Protein AF-A0A951WPS5-F1 (afdb_monomer)

Nearest PDB structures (foldseek):
  1s3j-assembly1_B  TM=7.014E-01  e=7.676E-07  Bacillus subtilis
  3voe-assembly1_B  TM=7.636E-01  e=2.747E-06  Escherichia coli K-12
  2a61-assembly2_C  TM=6.570E-01  e=1.690E-06  Thermotoga maritima
  6pcp-assembly2_C  TM=6.804E-01  e=5.693E-06  Bordetella pertussis
  5h3r-assembly1_B  TM=7.378E-01  e=2.037E-05  Escherichia coli K-12

Structure (mmCIF, N/CA/C/O backbone):
data_AF-A0A951WPS5-F1
#
_entry.id   AF-A0A951WPS5-F1
#
loop_
_atom_site.group_PDB
_atom_site.id
_atom_site.type_symbol
_atom_site.label_atom_id
_atom_site.label_alt_id
_atom_site.label_comp_id
_atom_site.label_asym_id
_atom_site.label_entity_id
_atom_site.label_seq_id
_atom_site.pdbx_PDB_ins_code
_atom_site.Cartn_x
_atom_site.Cartn_y
_atom_site.Cartn_z
_atom_site.occupancy
_atom_site.B_iso_or_equiv
_atom_site.auth_seq_id
_atom_site.auth_comp_id
_atom_site.auth_asym_id
_atom_site.auth_atom_id
_atom_site.pdbx_PDB_model_num
ATOM 1 N N . MET A 1 1 ? 11.673 -11.709 12.838 1.00 35.88 1 MET A N 1
ATOM 2 C CA . MET A 1 1 ? 11.431 -10.357 13.389 1.00 35.88 1 MET A CA 1
ATOM 3 C C . MET A 1 1 ? 9.983 -9.884 13.151 1.00 35.88 1 MET A C 1
ATOM 5 O O . MET A 1 1 ? 9.750 -8.781 12.685 1.00 35.88 1 MET A O 1
ATOM 9 N N . LYS A 1 2 ? 8.978 -10.730 13.450 1.00 36.75 2 LYS A N 1
ATOM 10 C CA . LYS A 1 2 ? 7.552 -10.347 13.422 1.00 36.75 2 LYS A CA 1
ATOM 11 C C . LYS A 1 2 ? 7.056 -9.892 14.792 1.00 36.75 2 LYS A C 1
ATOM 13 O O . LYS A 1 2 ? 5.950 -9.401 14.841 1.00 36.75 2 LYS A O 1
ATOM 18 N N . GLN A 1 3 ? 7.830 -10.081 15.864 1.00 37.00 3 GLN A N 1
ATOM 19 C CA . GLN A 1 3 ? 7.346 -10.182 17.245 1.00 37.00 3 GLN A CA 1
ATOM 20 C C . GLN A 1 3 ? 7.322 -8.841 18.004 1.00 37.00 3 GLN A C 1
ATOM 22 O O . GLN A 1 3 ? 6.469 -8.671 18.869 1.00 37.00 3 GLN A O 1
ATOM 27 N N . ASP A 1 4 ? 8.154 -7.866 17.628 1.00 47.78 4 ASP A N 1
ATOM 28 C CA . ASP A 1 4 ? 8.328 -6.626 18.409 1.00 47.78 4 ASP A CA 1
ATOM 29 C C . ASP A 1 4 ? 7.176 -5.624 18.239 1.00 47.78 4 ASP A C 1
ATOM 31 O O . ASP A 1 4 ? 6.723 -5.029 19.217 1.00 47.78 4 ASP A O 1
ATOM 35 N N . LYS A 1 5 ? 6.594 -5.526 17.032 1.00 51.44 5 LYS A N 1
ATOM 36 C CA . LYS A 1 5 ? 5.412 -4.676 16.768 1.00 51.44 5 LYS A CA 1
ATOM 37 C C . LYS A 1 5 ? 4.203 -5.058 17.631 1.00 51.44 5 LYS A C 1
ATOM 39 O O . LYS A 1 5 ? 3.441 -4.199 18.065 1.00 51.44 5 LYS A O 1
ATOM 44 N N . TRP A 1 6 ? 4.045 -6.351 17.922 1.00 50.28 6 TRP A N 1
ATOM 45 C CA . TRP A 1 6 ? 2.949 -6.859 18.751 1.00 50.28 6 TRP A CA 1
ATOM 46 C C . TRP A 1 6 ? 3.093 -6.460 20.210 1.00 50.28 6 TRP A C 1
ATOM 48 O O . TRP A 1 6 ? 2.086 -6.272 20.885 1.00 50.28 6 TRP A O 1
ATOM 58 N N . GLN A 1 7 ? 4.322 -6.327 20.710 1.00 47.50 7 GLN A N 1
ATOM 59 C CA . GLN A 1 7 ? 4.550 -6.077 22.129 1.00 47.50 7 GLN A CA 1
ATOM 60 C C . GLN A 1 7 ? 4.206 -4.637 22.530 1.00 47.50 7 GLN A C 1
ATOM 62 O O . GLN A 1 7 ? 3.663 -4.432 23.614 1.00 47.50 7 GLN A O 1
ATOM 67 N N . GLY A 1 8 ? 4.449 -3.645 21.664 1.00 51.78 8 GLY A N 1
ATOM 68 C CA . GLY A 1 8 ? 4.092 -2.243 21.930 1.00 51.78 8 GLY A CA 1
ATOM 69 C C . GLY A 1 8 ? 2.579 -2.007 21.980 1.00 51.78 8 GLY A C 1
ATOM 70 O O . GLY A 1 8 ? 2.067 -1.367 22.894 1.00 51.78 8 GLY A O 1
ATOM 71 N N . ALA A 1 9 ? 1.834 -2.602 21.051 1.00 51.66 9 ALA A N 1
ATOM 72 C CA . ALA A 1 9 ? 0.386 -2.436 20.978 1.00 51.66 9 ALA A CA 1
ATOM 73 C C . ALA A 1 9 ? -0.412 -3.389 21.886 1.00 51.66 9 ALA A C 1
ATOM 75 O O . ALA A 1 9 ? -1.507 -3.028 22.324 1.00 51.66 9 ALA A O 1
ATOM 76 N N . GLN A 1 10 ? 0.139 -4.556 22.254 1.00 54.25 10 GLN A N 1
ATOM 77 C CA . GLN A 1 10 ? -0.422 -5.368 23.343 1.00 54.25 10 GLN A CA 1
ATOM 78 C C . GLN A 1 10 ? -0.380 -4.620 24.679 1.00 54.25 10 GLN A C 1
ATOM 80 O O . GLN A 1 10 ? -1.337 -4.716 25.445 1.00 54.25 10 GLN A O 1
ATOM 85 N N . LYS A 1 11 ? 0.656 -3.805 24.934 1.00 58.03 11 LYS A N 1
ATOM 86 C CA . LYS A 1 11 ? 0.696 -2.909 26.106 1.00 58.03 11 LYS A CA 1
ATOM 87 C C . LYS A 1 11 ? -0.415 -1.848 26.084 1.00 58.03 11 LYS A C 1
ATOM 89 O O . LYS A 1 11 ? -0.845 -1.409 27.143 1.00 58.03 11 LYS A O 1
ATOM 94 N N . LEU A 1 12 ? -0.927 -1.494 24.901 1.00 67.81 12 LEU A N 1
ATOM 95 C CA . LEU A 1 12 ? -2.069 -0.586 24.693 1.00 67.81 12 LEU A CA 1
ATOM 96 C C . LEU A 1 12 ? -3.420 -1.331 24.567 1.00 67.81 12 LEU A C 1
ATOM 98 O O . LEU A 1 12 ? -4.455 -0.737 24.230 1.00 67.81 12 LEU A O 1
ATOM 102 N N . GLY A 1 13 ? -3.425 -2.649 24.806 1.00 78.38 13 GLY A N 1
ATOM 103 C CA . GLY A 1 13 ? -4.612 -3.502 24.749 1.00 78.38 13 GLY A CA 1
ATOM 104 C C . GLY A 1 13 ? -5.250 -3.605 23.360 1.00 78.38 13 GLY A C 1
ATOM 105 O O . GLY A 1 13 ? -6.457 -3.834 23.259 1.00 78.38 13 GLY A O 1
ATOM 106 N N . LEU A 1 14 ? -4.500 -3.365 22.280 1.00 84.06 14 LEU A N 1
ATOM 107 C CA . LEU A 1 14 ? -4.989 -3.524 20.908 1.00 84.06 14 LEU A CA 1
ATOM 108 C C . LEU A 1 1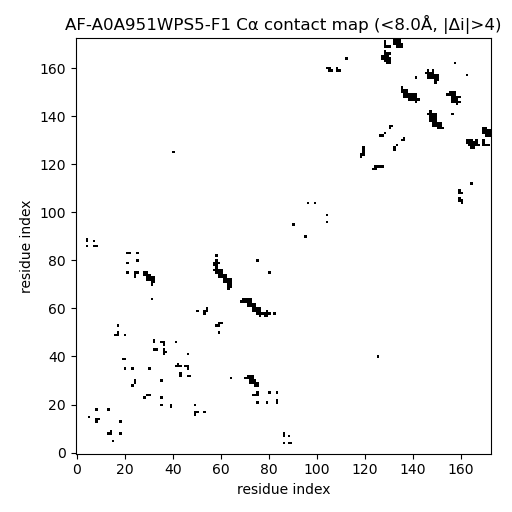4 ? -4.755 -4.949 20.403 1.00 84.06 14 LEU A C 1
ATOM 110 O O . LEU A 1 14 ? -3.699 -5.546 20.614 1.00 84.06 14 LEU A O 1
ATOM 114 N N . LYS A 1 15 ? -5.748 -5.483 19.686 1.00 86.12 15 LYS A N 1
ATOM 115 C CA . LYS A 1 15 ? -5.607 -6.748 18.955 1.00 86.12 15 LYS A CA 1
ATOM 116 C C . LYS A 1 15 ? -4.946 -6.540 17.578 1.00 86.12 15 LYS A C 1
ATOM 118 O O . LYS A 1 15 ? -5.104 -5.467 16.998 1.00 86.12 15 LYS A O 1
ATOM 123 N N . PRO A 1 16 ? -4.315 -7.586 17.007 1.00 82.19 16 PRO A N 1
ATOM 124 C CA . PRO A 1 16 ? -3.822 -7.649 15.622 1.00 82.19 16 PRO A CA 1
ATOM 125 C C . PRO A 1 16 ? -4.554 -6.812 14.570 1.00 82.19 16 PRO A C 1
ATOM 127 O O . PRO A 1 16 ? -4.004 -5.924 13.927 1.00 82.19 16 PRO A O 1
ATOM 130 N N . ASN A 1 17 ? -5.830 -7.129 14.408 1.00 85.12 17 ASN A N 1
ATOM 131 C CA . ASN A 1 17 ? -6.723 -6.608 13.392 1.00 85.12 17 ASN A CA 1
ATOM 132 C C . ASN A 1 17 ? -7.085 -5.147 13.656 1.00 85.12 17 ASN A C 1
ATOM 134 O O . ASN A 1 17 ? -7.281 -4.381 12.720 1.00 85.12 17 ASN A O 1
ATOM 138 N N . GLN A 1 18 ? -7.155 -4.758 14.930 1.00 90.44 18 GLN A N 1
ATOM 139 C CA . GLN A 1 18 ? -7.410 -3.381 15.333 1.00 90.44 18 GLN A CA 1
ATOM 140 C C . GLN A 1 18 ? -6.234 -2.487 14.950 1.00 90.44 18 GLN A C 1
ATOM 142 O O . GLN A 1 18 ? -6.454 -1.423 14.385 1.00 90.44 18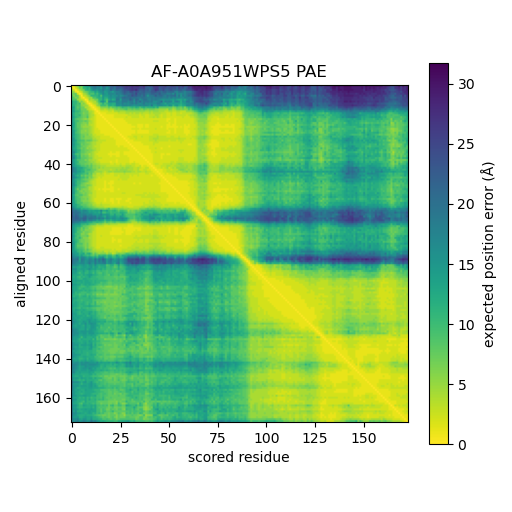 GLN A O 1
ATOM 147 N N . MET A 1 19 ? -5.003 -2.944 15.193 1.00 87.38 19 MET A N 1
ATOM 148 C CA . MET A 1 19 ? -3.803 -2.215 14.775 1.00 87.38 19 MET A CA 1
ATOM 149 C C . MET A 1 19 ? -3.739 -2.064 13.259 1.00 87.38 19 MET A C 1
ATOM 151 O O . MET A 1 19 ? -3.608 -0.949 12.773 1.00 87.38 19 MET A O 1
ATOM 155 N N . GLN A 1 20 ? -3.895 -3.166 12.519 1.00 87.19 20 GLN A N 1
ATOM 156 C CA . GLN A 1 20 ? -3.838 -3.145 11.054 1.00 87.19 20 GLN A CA 1
ATOM 157 C C . GLN A 1 20 ? -4.881 -2.204 10.447 1.00 87.19 20 GLN A C 1
ATOM 159 O O . GLN A 1 20 ? -4.589 -1.502 9.485 1.00 87.19 20 GLN A O 1
ATOM 164 N N . LEU A 1 21 ? -6.090 -2.159 11.015 1.00 93.00 21 LEU A N 1
ATOM 165 C CA . LEU A 1 21 ? -7.126 -1.235 10.563 1.00 93.00 21 LEU A CA 1
ATOM 166 C C . LEU A 1 21 ? -6.739 0.223 10.846 1.00 93.00 21 LEU A C 1
ATOM 168 O O . LEU A 1 21 ? -6.874 1.062 9.961 1.00 93.00 21 LEU A O 1
ATOM 172 N N . LEU A 1 22 ? -6.238 0.527 12.046 1.00 92.94 22 LEU A N 1
ATOM 173 C CA . LEU A 1 22 ? -5.794 1.878 12.397 1.00 92.94 22 LEU A CA 1
ATOM 174 C C . LEU A 1 22 ? -4.619 2.343 11.513 1.00 92.94 22 LEU A C 1
ATOM 176 O O . LEU A 1 22 ? -4.667 3.450 10.983 1.00 92.94 22 LEU A O 1
ATOM 180 N N . GLU A 1 23 ? -3.620 1.486 11.273 1.00 88.50 23 GLU A N 1
ATOM 181 C CA . GLU A 1 23 ? -2.490 1.762 10.366 1.00 88.50 23 GLU A CA 1
ATOM 182 C C . GLU A 1 23 ? -2.948 1.974 8.914 1.00 88.50 23 GLU A C 1
ATOM 184 O O . GLU A 1 23 ? -2.457 2.867 8.215 1.00 88.50 23 GLU A O 1
ATOM 189 N N . LEU A 1 24 ? -3.924 1.186 8.452 1.00 90.25 24 LEU A N 1
ATOM 190 C CA . LEU A 1 24 ? -4.511 1.359 7.126 1.00 90.25 24 LEU A CA 1
ATOM 191 C C . LEU A 1 24 ? -5.174 2.736 6.990 1.00 90.25 24 LEU A C 1
ATOM 193 O O . LEU A 1 24 ? -4.924 3.439 6.015 1.00 90.25 24 LEU A O 1
ATOM 197 N N . LEU A 1 25 ? -5.983 3.143 7.970 1.00 93.12 25 LEU A N 1
ATOM 198 C CA . LEU A 1 25 ? -6.636 4.455 7.947 1.00 93.12 25 LEU A CA 1
ATOM 199 C C . LEU A 1 25 ? -5.636 5.610 8.108 1.00 93.12 25 LEU A C 1
ATOM 201 O O . LEU A 1 25 ? -5.845 6.674 7.533 1.00 93.12 25 LEU A O 1
ATOM 205 N N . GLN A 1 26 ? -4.539 5.409 8.847 1.00 91.19 26 GLN A N 1
ATOM 206 C CA . GLN A 1 26 ? -3.466 6.401 8.979 1.00 91.19 26 GLN A CA 1
ATOM 207 C C . GLN A 1 26 ? -2.733 6.636 7.653 1.00 91.19 26 GLN A C 1
ATOM 209 O O . GLN A 1 26 ? -2.348 7.766 7.360 1.00 91.19 26 GLN A O 1
ATOM 214 N N . SER A 1 27 ? -2.527 5.576 6.868 1.00 85.56 27 SER A N 1
ATOM 215 C CA . SER A 1 27 ? -1.771 5.630 5.610 1.00 85.56 27 SER A CA 1
ATOM 216 C C . SER A 1 27 ? -2.611 6.034 4.398 1.00 85.56 27 SER A C 1
ATOM 218 O O . SER A 1 27 ? -2.103 6.714 3.511 1.00 85.56 27 SER A O 1
ATOM 220 N N . ARG A 1 28 ? -3.882 5.618 4.340 1.00 86.62 28 ARG A N 1
ATOM 221 C CA . ARG A 1 28 ? -4.770 5.828 3.180 1.00 86.62 28 ARG A CA 1
ATOM 222 C C . ARG A 1 28 ? -5.813 6.926 3.392 1.00 86.62 28 ARG A C 1
ATOM 224 O O . ARG A 1 28 ? -6.398 7.391 2.423 1.00 86.62 28 ARG A O 1
ATOM 231 N N . GLY A 1 29 ? -6.061 7.333 4.635 1.00 90.56 29 GLY A N 1
ATOM 232 C CA . GLY A 1 29 ? -7.178 8.212 4.970 1.00 90.56 29 GLY A CA 1
ATOM 233 C C . GLY A 1 29 ? -8.512 7.460 5.101 1.00 90.56 29 GLY A C 1
ATOM 234 O O . GLY A 1 29 ? -8.521 6.250 5.356 1.00 90.56 29 GLY A O 1
ATOM 235 N N . PRO A 1 30 ? -9.651 8.172 5.008 1.00 93.69 30 PRO A N 1
ATOM 236 C CA . PRO A 1 30 ? -10.971 7.581 5.194 1.00 93.69 30 PRO A CA 1
ATOM 237 C C . PRO A 1 30 ? -11.301 6.498 4.161 1.00 93.69 30 PRO A C 1
ATOM 239 O O . PRO A 1 30 ? -11.046 6.662 2.974 1.00 93.69 30 PRO A O 1
ATOM 242 N N . LEU A 1 31 ? -11.898 5.389 4.609 1.00 92.75 31 LEU A N 1
ATOM 243 C CA . LEU A 1 31 ? -12.276 4.271 3.738 1.00 92.75 31 LEU A CA 1
ATOM 244 C C . LEU A 1 31 ? -13.645 3.698 4.110 1.00 92.75 31 LEU A C 1
ATOM 246 O O . LEU A 1 31 ? -14.015 3.611 5.281 1.00 92.75 31 LEU A O 1
ATOM 250 N N . SER A 1 32 ? -14.389 3.214 3.114 1.00 91.94 32 SER A N 1
ATOM 251 C CA . SER A 1 32 ? -15.608 2.429 3.353 1.00 91.94 32 SER A CA 1
ATOM 252 C C . SER A 1 32 ? -15.295 1.060 3.978 1.00 91.94 32 SER A C 1
ATOM 254 O O . SER A 1 32 ? -14.198 0.526 3.813 1.00 91.94 32 SER A O 1
ATOM 256 N N . LEU A 1 33 ? -16.281 0.417 4.623 1.00 90.56 33 LEU A N 1
ATOM 257 C CA . LEU A 1 33 ? -16.128 -0.954 5.152 1.00 90.56 33 LEU A CA 1
ATOM 258 C C . LEU A 1 33 ? -15.680 -1.956 4.079 1.00 90.56 33 LEU A C 1
ATOM 260 O O . LEU A 1 33 ? -14.839 -2.815 4.340 1.00 90.56 33 LEU A O 1
ATOM 264 N N . LYS A 1 34 ? -16.229 -1.829 2.864 1.00 88.62 34 LYS A N 1
ATOM 265 C CA . LYS A 1 34 ? -15.848 -2.664 1.721 1.00 88.62 34 LYS A CA 1
ATOM 266 C C . LYS A 1 34 ? -14.402 -2.396 1.302 1.00 88.62 34 LYS A C 1
ATOM 268 O O . LYS A 1 34 ? -13.675 -3.347 1.032 1.00 88.62 34 LYS A O 1
ATOM 273 N N . GLY A 1 35 ? -13.991 -1.127 1.288 1.00 89.00 35 GLY A N 1
ATOM 274 C CA . GLY A 1 35 ? -12.608 -0.727 1.029 1.00 89.00 35 GLY A CA 1
ATOM 275 C C . GLY A 1 35 ? -11.650 -1.333 2.051 1.00 89.00 35 GLY A C 1
ATOM 276 O O . GLY A 1 35 ? -10.704 -2.012 1.672 1.00 89.00 35 GLY A O 1
ATOM 277 N N . ILE A 1 36 ? -11.948 -1.199 3.344 1.00 91.69 36 ILE A N 1
ATOM 278 C CA . ILE A 1 36 ? -11.127 -1.780 4.415 1.00 91.69 36 ILE A CA 1
ATOM 279 C C . ILE A 1 36 ? -11.020 -3.305 4.271 1.00 91.69 36 ILE A C 1
ATOM 281 O O . ILE A 1 36 ? -9.921 -3.847 4.348 1.00 91.69 36 ILE A O 1
ATOM 285 N N . ALA A 1 37 ? -12.135 -4.002 4.024 1.00 89.06 37 ALA A N 1
ATOM 286 C CA . ALA A 1 37 ? -12.142 -5.458 3.846 1.00 89.06 37 ALA A CA 1
ATOM 287 C C . ALA A 1 37 ? -11.257 -5.890 2.672 1.00 89.06 37 ALA A C 1
ATOM 289 O O . ALA A 1 37 ? -10.460 -6.819 2.797 1.00 89.06 37 ALA A O 1
ATOM 290 N N . HIS A 1 38 ? -11.359 -5.164 1.560 1.00 85.25 38 HIS A N 1
ATOM 291 C CA . HIS A 1 38 ? -10.550 -5.398 0.375 1.00 85.25 38 HIS A CA 1
ATOM 292 C C . HIS A 1 38 ? -9.054 -5.175 0.644 1.00 85.25 38 HIS A C 1
ATOM 294 O O . HIS A 1 38 ? -8.249 -6.047 0.332 1.00 85.25 38 HIS A O 1
ATOM 300 N N . HIS A 1 39 ? -8.688 -4.058 1.278 1.00 85.19 39 HIS A N 1
ATOM 301 C CA . HIS A 1 39 ? -7.294 -3.719 1.585 1.00 85.19 39 HIS A CA 1
ATOM 302 C C . HIS A 1 39 ? -6.644 -4.675 2.592 1.00 85.19 39 HIS A C 1
ATOM 304 O O . HIS A 1 39 ? -5.470 -5.005 2.455 1.00 85.19 39 HIS A O 1
ATOM 310 N N . LEU A 1 40 ? -7.390 -5.119 3.604 1.00 85.12 40 LEU A N 1
ATOM 311 C CA . LEU A 1 40 ? -6.870 -6.036 4.621 1.00 85.12 40 LEU A CA 1
ATOM 312 C C . LEU A 1 40 ? -6.935 -7.511 4.192 1.00 85.12 40 LEU A C 1
ATOM 314 O O . LEU A 1 40 ? -6.435 -8.369 4.915 1.00 85.12 40 LEU A O 1
ATOM 318 N N . GLY A 1 41 ? -7.559 -7.827 3.051 1.00 81.69 41 GLY A N 1
ATOM 319 C CA . GLY A 1 41 ? -7.736 -9.207 2.594 1.00 81.69 41 GLY A CA 1
ATOM 320 C C . GLY A 1 41 ? -8.601 -10.054 3.537 1.00 81.69 41 GLY A C 1
ATOM 321 O O . GLY A 1 41 ? -8.380 -11.258 3.660 1.00 81.69 41 GLY A O 1
ATOM 322 N N . VAL A 1 42 ? -9.566 -9.436 4.227 1.00 84.06 42 VAL A N 1
ATOM 323 C CA . VAL A 1 42 ? -10.466 -10.097 5.190 1.00 84.06 42 VAL A CA 1
ATOM 324 C C . VAL A 1 42 ? -11.930 -9.936 4.784 1.00 84.06 42 VAL A C 1
ATOM 326 O O . VAL A 1 42 ? -12.280 -9.149 3.907 1.00 84.06 42 VAL A O 1
ATOM 329 N N . THR A 1 43 ? -12.824 -10.680 5.437 1.00 81.75 43 THR A N 1
ATOM 330 C CA . THR A 1 43 ? -14.259 -10.604 5.135 1.00 81.75 43 THR A CA 1
ATOM 331 C C . THR A 1 43 ? -14.909 -9.336 5.718 1.00 81.75 43 THR A C 1
ATOM 333 O O . THR A 1 43 ? -14.478 -8.859 6.774 1.00 81.75 43 THR A O 1
ATOM 336 N N . PRO A 1 44 ? -15.983 -8.798 5.100 1.00 81.25 44 PRO A N 1
ATOM 337 C CA . PRO A 1 44 ? -16.705 -7.645 5.642 1.00 81.25 44 PRO A CA 1
ATOM 338 C C . PRO A 1 44 ? -17.196 -7.820 7.093 1.00 81.25 44 PRO A C 1
ATOM 340 O O . PRO A 1 44 ? -17.014 -6.878 7.863 1.00 81.25 44 PRO A O 1
ATOM 343 N N . PRO A 1 45 ? -17.721 -8.991 7.526 1.00 83.69 45 PRO A N 1
ATOM 344 C CA . PRO A 1 45 ? -18.066 -9.217 8.933 1.00 83.69 45 PRO A CA 1
ATOM 345 C C . PRO A 1 45 ? -16.887 -9.002 9.893 1.00 83.69 45 PRO A C 1
ATOM 347 O O . PRO A 1 45 ? -17.026 -8.310 10.899 1.00 83.69 45 PRO A O 1
ATOM 350 N N . THR A 1 46 ? -15.694 -9.501 9.544 1.00 82.62 46 THR A N 1
ATOM 351 C CA . THR A 1 46 ? -14.475 -9.311 10.350 1.00 82.62 46 THR A CA 1
ATOM 352 C C . THR A 1 46 ? -14.118 -7.831 10.509 1.00 82.62 46 THR A C 1
ATOM 354 O O . THR A 1 46 ? -13.707 -7.389 11.588 1.00 82.62 46 THR A O 1
ATOM 357 N N . VAL A 1 47 ? -14.290 -7.043 9.444 1.00 89.62 47 VAL A N 1
ATOM 358 C CA . VAL A 1 47 ? -14.078 -5.591 9.501 1.00 89.62 47 VAL A CA 1
ATOM 359 C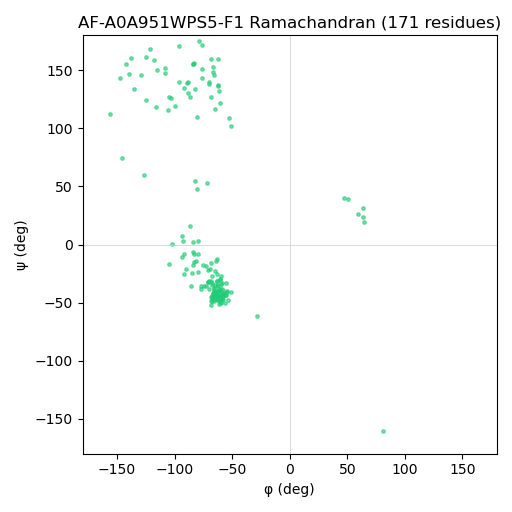 C . VAL A 1 47 ? -15.126 -4.926 10.378 1.00 89.62 47 VAL A C 1
ATOM 361 O O . VAL A 1 47 ? -14.763 -4.119 11.230 1.00 89.62 47 VAL A O 1
ATOM 364 N N . SER A 1 48 ? -16.404 -5.269 10.211 1.00 89.50 48 SER A N 1
ATOM 365 C CA . SER A 1 48 ? -17.503 -4.692 10.990 1.00 89.50 48 SER A CA 1
ATOM 366 C C . SER A 1 48 ? -17.301 -4.864 12.496 1.00 89.50 48 SER A C 1
ATOM 368 O O . SER A 1 48 ? -17.449 -3.888 13.232 1.00 89.50 48 SER A O 1
ATOM 370 N N . ASP A 1 49 ? -16.878 -6.044 12.951 1.00 89.56 49 ASP A N 1
ATOM 371 C CA . ASP A 1 49 ? -16.593 -6.301 14.370 1.00 89.56 49 ASP A CA 1
ATOM 372 C C . ASP A 1 49 ? -15.413 -5.465 14.889 1.00 89.56 49 ASP A C 1
ATOM 374 O O . ASP A 1 49 ? -15.440 -4.904 15.995 1.00 89.56 49 ASP A O 1
ATOM 378 N N . THR A 1 50 ? -14.370 -5.337 14.066 1.00 92.88 50 THR A N 1
ATOM 379 C CA . THR A 1 50 ? -13.179 -4.539 14.385 1.00 92.88 50 THR A CA 1
ATOM 380 C C . THR A 1 50 ? -13.535 -3.053 14.483 1.00 92.88 50 THR A C 1
ATOM 382 O O . THR A 1 50 ? -13.178 -2.396 15.463 1.00 92.88 50 THR A O 1
ATOM 385 N N . VAL A 1 51 ? -14.314 -2.541 13.527 1.00 94.44 51 VAL A N 1
ATOM 386 C CA . VAL A 1 51 ? -14.833 -1.166 13.506 1.00 94.44 51 VAL A CA 1
ATOM 387 C C . VAL A 1 51 ? -15.744 -0.906 14.702 1.00 94.44 51 VAL A C 1
ATOM 389 O O . VAL A 1 51 ? -15.587 0.108 15.376 1.00 94.44 51 VAL A O 1
ATOM 392 N N . ALA A 1 52 ? -16.658 -1.817 15.036 1.00 93.31 52 ALA A N 1
ATOM 393 C CA . ALA A 1 52 ? -17.514 -1.659 16.209 1.00 93.31 52 ALA A CA 1
ATOM 394 C C . ALA A 1 52 ? -16.686 -1.528 17.498 1.00 93.31 52 ALA A C 1
ATOM 396 O O . ALA A 1 52 ? -16.973 -0.680 18.344 1.00 93.31 52 ALA A O 1
ATOM 397 N N . THR A 1 53 ? -15.625 -2.324 17.628 1.00 93.50 53 THR A N 1
ATOM 398 C CA . THR A 1 53 ? -14.741 -2.280 18.799 1.00 93.50 53 THR A CA 1
ATOM 399 C C . THR A 1 53 ? -13.927 -0.987 18.862 1.00 93.50 53 THR A C 1
ATOM 401 O O . THR A 1 53 ? -13.849 -0.362 19.918 1.00 93.50 53 THR A O 1
ATOM 404 N N . LEU A 1 54 ? -13.344 -0.555 17.743 1.00 94.81 54 LEU A N 1
ATOM 405 C CA . LEU A 1 54 ? -12.559 0.682 17.675 1.00 94.81 54 LEU A CA 1
ATOM 406 C C . LEU A 1 54 ? -13.422 1.935 17.868 1.00 94.81 54 LEU A C 1
ATOM 408 O O . LEU A 1 54 ? -12.985 2.884 18.514 1.00 94.81 54 LEU A O 1
ATOM 412 N N . SER A 1 55 ? -14.663 1.914 17.377 1.00 95.38 55 SER A N 1
ATOM 413 C CA . SER A 1 55 ? -15.630 2.997 17.573 1.00 95.38 55 SER A CA 1
ATOM 414 C C . SER A 1 55 ? -16.047 3.116 19.040 1.00 95.38 55 SER A C 1
ATOM 416 O O . SER A 1 55 ? -16.060 4.221 19.572 1.00 95.38 55 SER A O 1
ATOM 418 N N . LYS A 1 56 ? -16.275 1.994 19.742 1.00 94.44 56 LYS A N 1
ATOM 419 C CA . LYS A 1 56 ? -16.510 1.992 21.202 1.00 94.44 56 LYS A CA 1
ATOM 420 C C . LYS A 1 56 ? -15.329 2.555 21.996 1.00 94.44 56 LYS A C 1
ATOM 422 O O . LYS A 1 56 ? -15.529 3.125 23.060 1.00 94.44 56 LYS A O 1
ATOM 427 N N . ARG A 1 57 ? -14.107 2.394 21.480 1.00 93.75 57 ARG A N 1
ATOM 428 C CA . ARG A 1 57 ? -12.882 2.970 22.055 1.00 93.75 57 ARG A CA 1
ATOM 429 C C . ARG A 1 57 ? -12.622 4.417 21.620 1.00 93.75 57 ARG A C 1
ATOM 431 O O . ARG A 1 57 ? -11.603 4.966 22.016 1.00 93.75 57 ARG A O 1
ATOM 438 N N . LEU A 1 58 ? -13.509 5.018 20.821 1.00 94.75 58 LEU A N 1
ATOM 439 C CA . LEU A 1 58 ? -13.387 6.381 20.292 1.00 94.75 58 LEU A CA 1
ATOM 440 C C . LEU A 1 58 ? -12.125 6.617 19.444 1.00 94.75 58 LEU A C 1
ATOM 442 O O . LEU A 1 58 ? -11.659 7.745 19.347 1.00 94.75 58 LEU A O 1
ATOM 446 N N . LEU A 1 59 ? -11.576 5.569 18.819 1.00 95.31 59 LEU A N 1
ATOM 447 C CA . LEU A 1 59 ? -10.355 5.649 17.998 1.00 95.31 59 LEU A CA 1
ATOM 448 C C . LEU A 1 59 ? -10.640 5.912 16.510 1.00 95.31 59 LEU A C 1
ATOM 450 O O . LEU A 1 59 ? -9.724 6.125 15.720 1.00 95.31 59 LEU A O 1
ATOM 454 N N . ILE A 1 60 ? -11.911 5.868 16.115 1.00 97.25 60 ILE A N 1
ATOM 455 C CA . ILE A 1 60 ? -12.364 6.096 14.743 1.00 97.25 60 ILE A CA 1
ATOM 456 C C . ILE A 1 60 ? -13.681 6.869 14.736 1.00 97.25 60 ILE A C 1
ATOM 458 O O . ILE A 1 60 ? -14.482 6.758 15.667 1.00 97.25 60 ILE A O 1
ATOM 462 N N . ASN A 1 61 ? -13.930 7.570 13.638 1.00 95.81 61 ASN A N 1
ATOM 463 C CA . ASN A 1 61 ? -15.165 8.278 13.342 1.00 95.81 61 ASN A CA 1
ATOM 464 C C . ASN A 1 61 ? -15.862 7.651 12.131 1.00 95.81 61 ASN A C 1
ATOM 466 O O . ASN A 1 61 ? -15.213 7.118 11.230 1.00 95.81 61 ASN A O 1
ATOM 470 N N . LYS A 1 62 ? -17.195 7.736 12.106 1.00 93.38 62 LYS A N 1
ATOM 471 C CA . LYS A 1 62 ? -18.003 7.460 10.914 1.00 93.38 62 LYS A CA 1
ATOM 472 C C . LYS A 1 62 ? -18.364 8.792 10.275 1.00 93.38 62 LYS A C 1
ATOM 474 O O . LYS A 1 62 ? -19.019 9.606 10.921 1.00 93.38 62 LYS A O 1
ATOM 479 N N . ILE A 1 63 ? -17.941 9.000 9.039 1.00 90.12 63 ILE A N 1
ATOM 480 C CA . ILE A 1 63 ? -18.202 10.221 8.276 1.00 90.12 63 ILE A CA 1
ATOM 481 C C . ILE A 1 63 ? -19.019 9.888 7.025 1.00 90.12 63 ILE A C 1
ATOM 483 O O . ILE A 1 63 ? -19.053 8.736 6.588 1.00 90.12 63 ILE A O 1
ATOM 487 N N . GLN A 1 64 ? -19.706 10.884 6.467 1.00 86.00 64 GLN A N 1
ATOM 488 C CA . GLN A 1 64 ? -20.307 10.746 5.140 1.00 86.00 64 GLN A CA 1
ATOM 489 C C . GLN A 1 64 ? -19.194 10.722 4.088 1.00 86.00 64 GLN A C 1
ATOM 491 O O . GLN A 1 64 ? -18.226 11.474 4.205 1.00 86.00 64 GLN A O 1
ATOM 496 N N . GLY A 1 65 ? -19.324 9.838 3.101 1.00 75.81 65 GLY A N 1
ATOM 497 C CA . GLY A 1 65 ? -18.349 9.687 2.028 1.00 75.81 65 GLY A CA 1
ATOM 498 C C . GLY A 1 65 ? -18.293 10.924 1.139 1.00 75.81 65 GLY A C 1
ATOM 499 O O . GLY A 1 65 ? -19.314 11.577 0.911 1.00 75.81 65 GLY A O 1
ATOM 500 N N . GLN A 1 66 ? -17.100 11.235 0.632 1.00 67.31 66 GLN A N 1
ATOM 501 C CA . GLN A 1 66 ? -16.877 12.443 -0.171 1.00 67.31 66 GLN A CA 1
ATOM 502 C C . GLN A 1 66 ? -17.589 12.397 -1.533 1.00 67.31 66 GLN A C 1
ATOM 504 O O . GLN A 1 66 ? -18.083 13.423 -1.992 1.00 67.31 66 GLN A O 1
ATOM 509 N N . ASP A 1 67 ? -17.711 11.210 -2.134 1.00 67.19 67 ASP A N 1
ATOM 510 C CA . ASP A 1 67 ? -18.313 11.037 -3.466 1.00 67.19 67 ASP A CA 1
ATOM 511 C C . ASP A 1 67 ? -19.831 10.794 -3.436 1.00 67.19 67 ASP A C 1
ATOM 513 O O . ASP A 1 67 ? -20.524 10.961 -4.439 1.00 67.19 67 ASP A O 1
ATOM 517 N N . ASP A 1 68 ? -20.361 10.344 -2.296 1.00 71.44 68 ASP A N 1
ATOM 518 C CA . ASP A 1 68 ? -21.771 9.996 -2.123 1.00 71.44 68 ASP A CA 1
ATOM 519 C C . ASP A 1 68 ? -22.133 10.091 -0.639 1.00 71.44 68 ASP A C 1
ATOM 521 O O . ASP A 1 68 ? -21.704 9.269 0.175 1.00 71.44 68 ASP A O 1
ATOM 525 N N . SER A 1 69 ? -22.976 11.065 -0.289 1.00 65.44 69 SER A N 1
ATOM 526 C CA . SER A 1 69 ? -23.418 11.316 1.089 1.00 65.44 69 SER A CA 1
ATOM 527 C C . SER A 1 69 ? -24.212 10.158 1.703 1.00 65.44 69 SER A C 1
ATOM 529 O O . SER A 1 69 ? -24.423 10.125 2.918 1.00 65.44 69 SER A O 1
ATOM 531 N N . ARG A 1 70 ? -24.635 9.179 0.890 1.00 70.00 70 ARG A N 1
ATOM 532 C CA . ARG A 1 70 ? -25.272 7.936 1.352 1.00 70.00 70 ARG A CA 1
ATOM 533 C C . ARG A 1 70 ? -24.260 6.877 1.782 1.00 70.00 70 ARG A C 1
ATOM 535 O O . ARG A 1 70 ? -24.644 5.901 2.429 1.00 70.00 70 ARG A O 1
ATOM 542 N N . ARG A 1 71 ? -22.982 7.030 1.428 1.00 79.12 71 ARG A N 1
ATOM 543 C CA . ARG A 1 71 ? -21.911 6.113 1.827 1.00 79.12 71 ARG A CA 1
ATOM 544 C C . ARG A 1 71 ? -21.327 6.552 3.160 1.00 79.12 71 ARG A C 1
ATOM 546 O O . ARG A 1 71 ? -21.142 7.734 3.417 1.00 79.12 71 ARG A O 1
ATOM 553 N N . VAL A 1 72 ? -21.031 5.573 4.008 1.00 88.00 72 VAL A N 1
ATOM 554 C CA . VAL A 1 72 ? -20.345 5.795 5.281 1.00 88.00 72 VAL A CA 1
ATOM 555 C C . VAL A 1 72 ? -18.892 5.376 5.128 1.00 88.00 72 VAL A C 1
ATOM 557 O O . VAL A 1 72 ? -18.603 4.232 4.759 1.00 88.00 72 VAL A O 1
ATOM 560 N N . GLU A 1 73 ? -17.995 6.292 5.457 1.00 93.38 73 GLU A N 1
ATOM 561 C CA . GLU A 1 73 ? -16.560 6.053 5.540 1.00 93.38 73 GLU A CA 1
ATOM 562 C C . GLU A 1 73 ? -16.104 6.063 6.992 1.00 93.38 73 GLU A C 1
ATOM 564 O O . GLU A 1 73 ? -16.709 6.683 7.870 1.00 93.38 73 GLU A O 1
ATOM 569 N N . ILE A 1 74 ? -15.036 5.324 7.247 1.00 95.56 74 ILE A N 1
ATOM 570 C CA . ILE A 1 74 ? -14.386 5.239 8.542 1.00 95.56 74 ILE A CA 1
ATOM 571 C C . ILE A 1 74 ? -13.108 6.059 8.463 1.00 95.56 74 ILE A C 1
ATOM 573 O O . ILE A 1 74 ? -12.293 5.824 7.576 1.00 95.56 74 ILE A O 1
ATOM 577 N N . SER A 1 75 ? -12.919 6.987 9.392 1.00 96.06 75 SER A N 1
ATOM 578 C CA . SER A 1 75 ? -11.702 7.791 9.520 1.00 96.06 75 SER A CA 1
ATOM 579 C C . SER A 1 75 ? -11.120 7.669 10.925 1.00 96.06 75 SER A C 1
ATOM 581 O O . SER A 1 75 ? -11.811 7.254 11.855 1.00 96.06 75 SER A O 1
ATOM 583 N N . LEU A 1 76 ? -9.845 8.018 11.106 1.00 96.56 76 LEU A N 1
ATOM 584 C CA . LEU A 1 76 ? -9.269 8.124 12.447 1.00 96.56 76 LEU A CA 1
ATOM 585 C C . LEU A 1 76 ? -9.856 9.330 13.189 1.00 96.56 76 LEU A C 1
ATOM 587 O O . LEU A 1 76 ? -10.012 10.415 12.617 1.00 96.56 76 LEU A O 1
ATOM 591 N N . SER A 1 77 ? -10.131 9.148 14.479 1.00 96.44 77 SER A N 1
ATOM 592 C CA . SER A 1 77 ? -10.281 10.271 15.407 1.00 96.44 77 SER A CA 1
ATOM 593 C C . SER A 1 77 ? -8.909 10.853 15.768 1.00 96.44 77 SER A C 1
ATOM 595 O O . SER A 1 77 ? -7.876 10.270 15.435 1.00 96.44 77 SER A O 1
ATOM 597 N N . ASP A 1 78 ? -8.889 11.990 16.466 1.00 94.81 78 ASP A N 1
ATOM 598 C CA . ASP A 1 78 ? -7.646 12.563 17.000 1.00 94.81 78 ASP A CA 1
ATOM 599 C C . ASP A 1 78 ? -6.940 11.581 17.944 1.00 94.81 78 ASP A C 1
ATOM 601 O O . ASP A 1 78 ? -5.779 11.251 17.730 1.00 94.81 78 ASP A O 1
ATOM 605 N N . SER A 1 79 ? -7.673 10.982 18.887 1.00 93.19 79 SER A N 1
ATO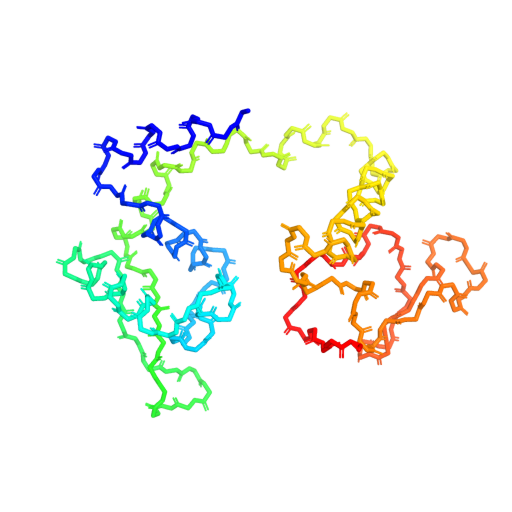M 606 C CA . SER A 1 79 ? -7.124 9.948 19.776 1.00 93.19 79 SER A CA 1
ATOM 607 C C . SER A 1 79 ? -6.664 8.695 19.023 1.00 93.19 79 SER A C 1
ATOM 609 O O . SER A 1 79 ? -5.705 8.045 19.433 1.00 93.19 79 SER A O 1
ATOM 611 N N . GLY A 1 80 ? -7.317 8.351 17.909 1.00 92.44 80 GLY A N 1
ATOM 612 C CA . GLY A 1 80 ? -6.876 7.296 17.000 1.00 92.44 80 GLY A CA 1
ATOM 613 C C . GLY A 1 80 ? -5.525 7.600 16.357 1.00 92.44 80 GLY A C 1
ATOM 614 O O . GLY A 1 80 ? -4.665 6.719 16.320 1.00 92.44 80 GLY A O 1
ATOM 615 N N . ARG A 1 81 ? -5.324 8.839 15.890 1.00 91.81 81 ARG A N 1
ATOM 616 C CA . ARG A 1 81 ? -4.047 9.313 15.329 1.00 91.81 81 ARG A CA 1
ATOM 617 C C . ARG A 1 81 ? -2.944 9.333 16.383 1.00 91.81 81 ARG A C 1
ATOM 619 O O . ARG A 1 81 ? -1.869 8.790 16.138 1.00 91.81 81 ARG A O 1
ATOM 626 N N . ASP A 1 82 ? -3.232 9.871 17.565 1.00 89.06 82 ASP A N 1
ATOM 627 C CA . ASP A 1 82 ? -2.281 9.911 18.681 1.00 89.06 82 ASP A CA 1
ATOM 628 C C . ASP A 1 82 ? -1.855 8.502 19.097 1.00 89.06 82 ASP A C 1
ATOM 630 O O . ASP A 1 82 ? -0.674 8.236 19.323 1.00 89.06 82 ASP A O 1
ATOM 634 N N . LEU A 1 83 ? -2.809 7.568 19.158 1.00 88.06 83 LEU A N 1
ATOM 635 C CA . LEU A 1 83 ? -2.514 6.176 19.469 1.00 88.06 83 LEU A CA 1
ATOM 636 C C . LEU A 1 83 ? -1.644 5.543 18.380 1.00 88.06 83 LEU A C 1
ATOM 638 O O . LEU A 1 83 ? -0.668 4.878 18.720 1.00 88.06 83 LEU A O 1
ATOM 642 N N . CYS A 1 84 ? -1.957 5.776 17.097 1.00 86.81 84 CYS A N 1
ATOM 643 C CA . CYS A 1 84 ? -1.115 5.322 15.988 1.00 86.81 84 CYS A CA 1
ATOM 644 C C . CYS A 1 84 ? 0.320 5.802 16.163 1.00 86.81 84 CYS A C 1
ATOM 646 O O . CYS A 1 84 ? 1.223 4.977 16.104 1.00 86.81 84 CYS A O 1
ATOM 648 N N . ALA A 1 85 ? 0.531 7.082 16.472 1.00 82.19 85 ALA A N 1
ATOM 649 C CA . ALA A 1 85 ? 1.864 7.639 16.694 1.00 82.19 85 ALA A CA 1
ATOM 650 C C . ALA A 1 85 ? 2.634 6.942 17.836 1.00 82.19 85 ALA A C 1
ATOM 652 O O . ALA A 1 85 ? 3.848 6.783 17.747 1.00 82.19 85 ALA A O 1
ATOM 653 N N . GLN A 1 86 ? 1.947 6.465 18.881 1.00 77.06 86 GLN A N 1
ATOM 654 C CA . GLN A 1 86 ? 2.581 5.788 20.024 1.00 77.06 86 GLN A CA 1
ATOM 655 C C . GLN A 1 86 ? 3.084 4.374 19.706 1.00 77.06 86 GLN A C 1
ATOM 657 O O . GLN A 1 86 ? 4.105 3.950 20.249 1.00 77.06 86 GLN A O 1
ATOM 662 N N . PHE A 1 87 ? 2.376 3.622 18.857 1.00 71.06 87 PHE A N 1
ATOM 663 C CA . PHE A 1 87 ? 2.798 2.274 18.448 1.00 71.06 87 PHE A CA 1
ATOM 664 C C . PHE A 1 87 ? 3.418 2.228 17.051 1.00 71.06 87 PHE A C 1
ATOM 666 O O . PHE A 1 87 ? 3.879 1.164 16.630 1.00 71.06 87 PHE A O 1
ATOM 673 N N . HIS A 1 88 ? 3.529 3.369 16.369 1.00 63.97 88 HIS A N 1
ATOM 674 C CA . HIS A 1 88 ? 4.411 3.543 15.221 1.00 63.97 88 HIS A CA 1
ATOM 675 C C . HIS A 1 88 ? 5.881 3.578 15.671 1.00 63.97 88 HIS A C 1
ATOM 677 O O . HIS A 1 88 ? 6.656 4.456 15.326 1.00 63.97 88 HIS A O 1
ATOM 683 N N . THR A 1 89 ? 6.301 2.566 16.428 1.00 51.56 89 THR A N 1
ATOM 684 C CA . THR A 1 89 ? 7.704 2.170 16.566 1.00 51.56 89 THR A CA 1
ATOM 685 C C . THR A 1 89 ? 8.060 1.296 15.366 1.00 51.56 89 THR A C 1
ATOM 687 O O . THR A 1 89 ? 8.496 0.151 15.473 1.00 51.56 89 THR A O 1
ATOM 690 N N . VAL A 1 90 ? 7.819 1.825 14.169 1.00 50.50 90 VAL A N 1
ATOM 691 C CA . VAL A 1 90 ? 8.607 1.409 13.023 1.00 50.50 90 VAL A CA 1
ATOM 692 C C . VAL A 1 90 ? 9.863 2.236 13.194 1.00 50.50 90 VAL A C 1
ATOM 694 O O . VAL A 1 90 ? 9.817 3.454 13.096 1.00 50.50 90 VAL A O 1
ATOM 697 N N . THR A 1 91 ? 10.978 1.601 13.535 1.00 51.88 91 THR A N 1
ATOM 698 C CA . THR A 1 91 ? 12.257 2.142 13.090 1.00 51.88 91 THR A CA 1
ATOM 699 C C . THR A 1 91 ? 12.074 2.342 11.598 1.00 51.88 91 THR A C 1
ATOM 701 O O . THR A 1 91 ? 11.935 1.331 10.908 1.00 51.88 91 THR A O 1
ATOM 704 N N . ASP A 1 92 ? 11.838 3.587 11.177 1.00 60.88 92 ASP A N 1
ATOM 705 C CA . ASP A 1 92 ? 11.182 3.886 9.913 1.00 60.88 92 ASP A CA 1
ATOM 706 C C . ASP A 1 92 ? 11.942 3.124 8.833 1.00 60.88 92 ASP A C 1
ATOM 708 O O . ASP A 1 92 ? 13.125 3.360 8.600 1.00 60.88 92 ASP A O 1
ATOM 712 N N . ILE A 1 93 ? 11.321 2.080 8.276 1.00 69.31 93 ILE A N 1
ATOM 713 C CA . ILE A 1 93 ? 12.002 1.247 7.282 1.00 69.31 93 ILE A CA 1
ATOM 714 C C . ILE A 1 93 ? 12.383 2.152 6.109 1.00 69.31 93 ILE A C 1
ATOM 716 O O . ILE A 1 93 ? 13.397 1.915 5.464 1.00 69.31 93 ILE A O 1
ATOM 720 N N . THR A 1 94 ? 11.623 3.230 5.902 1.00 69.25 94 THR A N 1
ATOM 721 C CA . THR A 1 94 ? 11.953 4.314 4.987 1.00 69.25 94 THR A CA 1
ATOM 722 C C . THR A 1 94 ? 13.312 4.928 5.315 1.00 69.25 94 THR A C 1
ATOM 724 O O . THR A 1 94 ? 14.147 4.992 4.416 1.00 69.25 94 THR A O 1
ATOM 727 N N . ASP A 1 95 ? 13.573 5.292 6.577 1.00 72.88 95 ASP A N 1
ATOM 728 C CA . ASP A 1 95 ? 14.867 5.822 7.038 1.00 72.88 95 ASP A CA 1
ATOM 729 C C . ASP A 1 95 ? 15.987 4.786 6.916 1.00 72.88 95 ASP A C 1
ATOM 731 O O . ASP A 1 95 ? 17.090 5.107 6.477 1.00 72.88 95 ASP A O 1
ATOM 735 N N . MET A 1 96 ? 15.715 3.521 7.247 1.00 79.44 96 MET A N 1
ATOM 736 C CA . MET A 1 96 ? 16.705 2.452 7.080 1.00 79.44 96 MET A CA 1
ATOM 737 C C . MET A 1 96 ? 17.098 2.263 5.619 1.00 79.44 96 MET A C 1
ATOM 739 O O . MET A 1 96 ? 18.265 2.040 5.314 1.00 79.44 96 MET A O 1
ATOM 743 N N . VAL A 1 97 ? 16.135 2.347 4.707 1.00 85.75 97 VAL A N 1
ATOM 744 C CA . VAL A 1 97 ? 16.372 2.185 3.272 1.00 85.75 97 VAL A CA 1
ATOM 745 C C . VAL A 1 97 ? 17.109 3.398 2.687 1.00 85.75 97 VAL A C 1
ATOM 747 O O . VAL A 1 97 ? 17.775 3.240 1.667 1.00 85.75 97 VAL A O 1
ATOM 750 N N . GLN A 1 98 ? 17.125 4.561 3.359 1.00 86.50 98 GLN A N 1
ATOM 751 C CA . GLN A 1 98 ? 17.940 5.715 2.934 1.00 86.50 98 GLN A CA 1
ATOM 752 C C . GLN A 1 98 ? 19.455 5.460 2.982 1.00 86.50 98 GLN A C 1
ATOM 754 O O . GLN A 1 98 ? 20.211 6.223 2.387 1.00 86.50 98 GLN A O 1
ATOM 759 N N . CYS A 1 99 ? 19.927 4.398 3.649 1.00 89.56 99 CYS A N 1
ATOM 760 C CA . CYS A 1 99 ? 21.338 4.004 3.550 1.00 89.56 99 CYS A CA 1
ATOM 761 C C . CYS A 1 99 ? 21.723 3.466 2.158 1.00 89.56 99 CYS A C 1
ATOM 763 O O . CYS A 1 99 ? 22.909 3.381 1.851 1.00 89.56 99 CYS A O 1
ATOM 765 N N . LEU A 1 100 ? 20.733 3.114 1.330 1.00 93.69 100 LEU A N 1
ATOM 766 C CA . LEU A 1 100 ? 20.899 2.630 -0.034 1.00 93.69 100 LEU A CA 1
ATOM 767 C C . LEU A 1 100 ? 20.737 3.783 -1.028 1.00 93.69 100 LEU A C 1
ATOM 769 O O . LEU A 1 100 ? 19.825 4.606 -0.904 1.00 93.69 100 LEU A O 1
ATOM 773 N N . SER A 1 101 ? 21.566 3.802 -2.067 1.00 94.00 101 SER A N 1
ATOM 774 C CA . SER A 1 101 ? 21.394 4.687 -3.220 1.00 94.00 101 SER A CA 1
ATOM 775 C C . SER A 1 101 ? 20.085 4.396 -3.966 1.00 94.00 101 SER A C 1
ATOM 777 O O . SER A 1 101 ? 19.537 3.298 -3.893 1.00 94.00 101 SER A O 1
ATOM 779 N N . ALA A 1 102 ? 19.591 5.356 -4.756 1.00 89.31 102 ALA A N 1
ATOM 780 C CA . ALA A 1 102 ? 18.363 5.17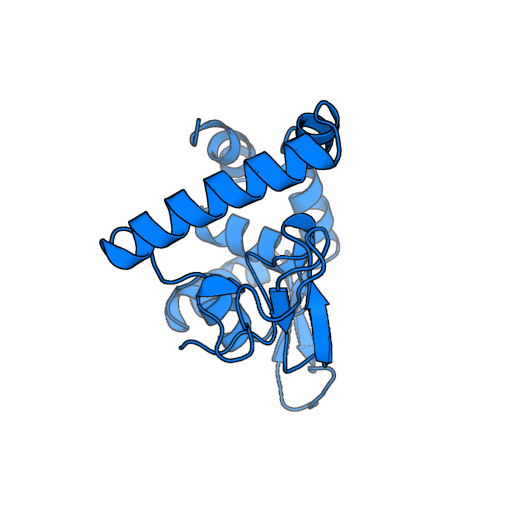4 -5.542 1.00 89.31 102 ALA A CA 1
ATOM 781 C C . ALA A 1 102 ? 18.418 3.945 -6.474 1.00 89.31 102 ALA A C 1
ATOM 783 O O . ALA A 1 102 ? 17.405 3.277 -6.687 1.00 89.31 102 ALA A O 1
ATOM 784 N N . GLN A 1 103 ? 19.605 3.620 -6.995 1.00 89.44 103 GLN A N 1
ATOM 785 C CA . GLN A 1 103 ? 19.811 2.421 -7.801 1.00 89.44 103 GLN A CA 1
ATOM 786 C C . GLN A 1 103 ? 19.659 1.145 -6.960 1.00 89.44 1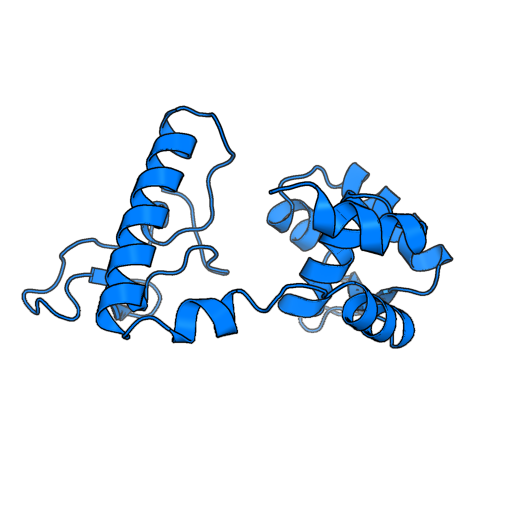03 GLN A C 1
ATOM 788 O O . GLN A 1 103 ? 18.903 0.254 -7.340 1.00 89.44 103 GLN A O 1
ATOM 793 N N . GLU A 1 104 ? 20.307 1.073 -5.796 1.00 93.81 104 GLU A N 1
ATOM 794 C CA . GLU A 1 104 ? 20.201 -0.077 -4.887 1.00 93.81 104 GLU A CA 1
ATOM 795 C C . GLU A 1 104 ? 18.771 -0.265 -4.364 1.00 93.81 104 GLU A C 1
ATOM 797 O O . GLU A 1 104 ? 18.297 -1.393 -4.236 1.00 93.81 104 GLU A O 1
ATOM 802 N N . GLN A 1 105 ? 18.042 0.827 -4.117 1.00 92.12 105 GLN A N 1
ATOM 803 C CA . GLN A 1 105 ? 16.628 0.770 -3.739 1.00 92.12 105 GLN A CA 1
ATOM 804 C C . GLN A 1 105 ? 15.766 0.166 -4.856 1.00 92.12 105 GLN A C 1
ATOM 806 O O . GLN A 1 105 ? 14.907 -0.677 -4.584 1.00 92.12 105 GLN A O 1
ATOM 811 N N . ALA A 1 106 ? 16.004 0.550 -6.115 1.00 89.56 106 ALA A N 1
ATOM 812 C CA . ALA A 1 106 ? 15.304 -0.026 -7.261 1.00 89.56 106 ALA A CA 1
ATOM 813 C C . ALA A 1 106 ? 15.643 -1.517 -7.447 1.00 89.56 106 ALA A C 1
ATOM 815 O O . ALA A 1 106 ? 14.751 -2.329 -7.700 1.00 89.56 106 ALA A O 1
ATOM 816 N N . GLU A 1 107 ? 16.907 -1.902 -7.270 1.00 91.81 107 GLU A N 1
ATOM 817 C CA . GLU A 1 107 ? 17.341 -3.303 -7.323 1.00 91.81 107 GLU A CA 1
ATOM 818 C C . GLU A 1 107 ? 16.693 -4.139 -6.208 1.00 91.81 107 GLU A C 1
ATOM 820 O O . GLU A 1 107 ? 16.118 -5.199 -6.481 1.00 91.81 107 GLU A O 1
ATOM 825 N N . LEU A 1 108 ? 16.691 -3.633 -4.970 1.00 93.12 108 LEU A N 1
ATOM 826 C CA . LEU A 1 108 ? 16.017 -4.258 -3.831 1.00 93.12 108 LEU A CA 1
ATOM 827 C C . LEU A 1 108 ? 14.519 -4.437 -4.099 1.00 93.12 108 LEU A C 1
ATOM 829 O O . LEU A 1 108 ? 13.986 -5.530 -3.8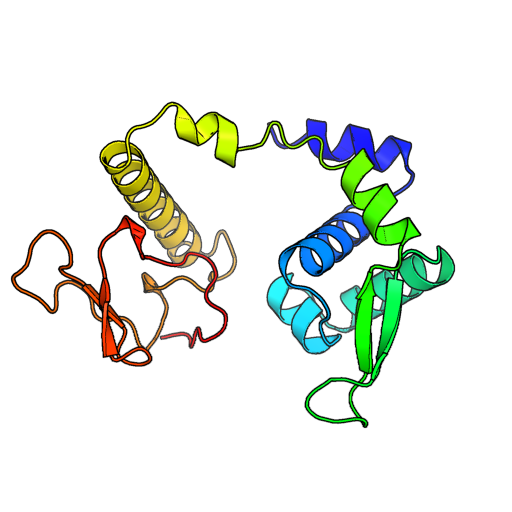95 1.00 93.12 108 LEU A O 1
ATOM 833 N N . LEU A 1 109 ? 13.844 -3.397 -4.596 1.00 90.62 109 LEU A N 1
ATOM 834 C CA . LEU A 1 109 ? 12.426 -3.459 -4.952 1.00 90.62 109 LEU A CA 1
ATOM 835 C C . LEU A 1 109 ? 12.163 -4.539 -6.011 1.00 90.62 109 LEU A C 1
ATOM 837 O O . LEU A 1 109 ? 11.238 -5.338 -5.857 1.00 90.62 109 LEU A O 1
ATOM 841 N N . GLY A 1 110 ? 13.002 -4.619 -7.047 1.00 89.88 110 GLY A N 1
ATOM 842 C CA . GLY A 1 110 ? 12.914 -5.662 -8.069 1.00 89.88 110 GLY A CA 1
ATOM 843 C C . GLY A 1 110 ? 13.028 -7.079 -7.491 1.00 89.88 110 GLY A C 1
ATOM 844 O O . GLY A 1 110 ? 12.247 -7.965 -7.857 1.00 89.88 110 GLY A O 1
ATOM 845 N N . LEU A 1 111 ? 13.953 -7.298 -6.550 1.00 92.62 111 LEU A N 1
ATOM 846 C CA . LEU A 1 111 ? 14.111 -8.584 -5.858 1.00 92.62 111 LEU A CA 1
ATOM 847 C C . LEU A 1 111 ? 12.897 -8.921 -4.983 1.00 92.62 111 LEU A C 1
ATOM 849 O O . LEU A 1 111 ? 12.401 -10.049 -5.038 1.00 92.62 111 LEU A O 1
ATOM 853 N N . VAL A 1 112 ? 12.384 -7.952 -4.221 1.00 91.56 112 VAL A N 1
ATOM 854 C CA . VAL A 1 112 ? 11.192 -8.126 -3.374 1.00 91.56 112 VAL A CA 1
ATOM 855 C C . VAL A 1 112 ? 9.976 -8.487 -4.222 1.00 91.56 112 VAL A C 1
ATOM 857 O O . VAL A 1 112 ? 9.321 -9.491 -3.944 1.00 91.56 112 VAL A O 1
ATOM 860 N N . ILE A 1 113 ? 9.713 -7.741 -5.299 1.00 89.94 113 ILE A N 1
ATOM 861 C CA . ILE A 1 113 ? 8.609 -8.009 -6.231 1.00 89.94 113 ILE A CA 1
ATOM 862 C C . ILE A 1 113 ? 8.691 -9.435 -6.784 1.00 89.94 113 ILE A C 1
ATOM 864 O O . ILE A 1 113 ? 7.678 -10.135 -6.852 1.00 89.94 113 ILE A O 1
ATOM 868 N N . ARG A 1 114 ? 9.891 -9.894 -7.162 1.00 89.88 114 ARG A N 1
ATOM 869 C CA . ARG A 1 114 ? 10.100 -11.249 -7.687 1.00 89.88 114 ARG A CA 1
ATOM 870 C C . ARG A 1 114 ? 9.788 -12.326 -6.645 1.00 89.88 114 ARG A C 1
ATOM 872 O O . ARG A 1 114 ? 9.170 -13.332 -6.989 1.00 89.88 114 ARG A O 1
ATOM 879 N N . ILE A 1 115 ? 10.194 -12.123 -5.392 1.00 91.94 115 ILE A N 1
ATOM 880 C CA . ILE A 1 115 ? 9.906 -13.052 -4.288 1.00 91.94 115 ILE A CA 1
ATOM 881 C C . ILE A 1 115 ? 8.403 -13.088 -3.995 1.00 91.94 115 ILE A C 1
ATOM 883 O O . ILE A 1 115 ? 7.830 -14.172 -3.913 1.00 91.94 115 ILE A O 1
ATOM 887 N N . VAL A 1 116 ? 7.760 -11.923 -3.872 1.00 89.19 116 VAL A N 1
ATOM 888 C CA . VAL A 1 116 ? 6.316 -11.820 -3.605 1.00 89.19 116 VAL A CA 1
ATOM 889 C C . VAL A 1 116 ? 5.517 -12.487 -4.722 1.00 89.19 116 VAL A C 1
ATOM 891 O O . VAL A 1 116 ? 4.675 -13.328 -4.430 1.00 89.19 116 VAL A O 1
ATOM 894 N N . SER A 1 117 ? 5.848 -12.209 -5.987 1.00 86.94 117 SER A N 1
ATOM 895 C CA . SER A 1 117 ? 5.187 -12.844 -7.138 1.00 86.94 117 SER A CA 1
ATOM 896 C C . SER A 1 117 ? 5.284 -14.371 -7.064 1.00 86.94 117 SER A C 1
ATOM 898 O O . SER A 1 117 ? 4.294 -15.063 -7.264 1.00 86.94 117 SER A O 1
ATOM 900 N N . ARG A 1 118 ? 6.449 -14.915 -6.680 1.00 90.50 118 ARG A N 1
ATOM 901 C CA . ARG A 1 118 ? 6.611 -16.365 -6.521 1.00 90.50 118 ARG A CA 1
ATOM 902 C C . ARG A 1 118 ? 5.768 -16.937 -5.378 1.00 90.50 118 ARG A C 1
ATOM 904 O O . ARG A 1 118 ? 5.212 -18.020 -5.517 1.00 90.50 118 ARG A O 1
ATOM 911 N N . LEU A 1 119 ? 5.672 -16.233 -4.252 1.00 89.62 119 LEU A N 1
ATOM 912 C CA . LEU A 1 119 ? 4.825 -16.657 -3.134 1.00 89.62 119 LEU A CA 1
ATOM 913 C C . LEU A 1 119 ? 3.336 -16.643 -3.505 1.00 89.62 119 LEU A C 1
ATOM 915 O O . LEU A 1 119 ? 2.590 -17.494 -3.021 1.00 89.62 119 LEU A O 1
ATOM 919 N N . GLU A 1 120 ? 2.912 -15.696 -4.341 1.00 87.81 120 GLU A N 1
ATOM 920 C CA . GLU A 1 120 ? 1.551 -15.627 -4.885 1.00 87.81 120 GLU A CA 1
ATOM 921 C C . GLU A 1 120 ? 1.270 -16.772 -5.855 1.00 87.81 120 GLU A C 1
ATOM 923 O O . GLU A 1 120 ? 0.259 -17.454 -5.700 1.00 87.81 120 GLU A O 1
ATOM 928 N N . ASP A 1 121 ? 2.176 -17.019 -6.805 1.00 87.31 121 ASP A N 1
ATOM 929 C CA . ASP A 1 121 ? 2.062 -18.113 -7.778 1.00 87.31 121 ASP A CA 1
ATOM 930 C C . ASP A 1 121 ? 1.992 -19.482 -7.077 1.00 87.31 121 ASP A C 1
ATOM 932 O O . ASP A 1 121 ? 1.212 -20.351 -7.465 1.00 87.31 121 ASP A O 1
ATOM 936 N N . ASP A 1 122 ? 2.751 -19.652 -5.988 1.00 91.19 122 ASP A N 1
ATOM 937 C CA . ASP A 1 122 ? 2.740 -20.859 -5.152 1.00 91.19 122 ASP A CA 1
ATOM 938 C C . ASP A 1 122 ? 1.549 -20.898 -4.158 1.00 91.19 122 ASP A C 1
ATOM 940 O O . ASP A 1 122 ? 1.459 -21.809 -3.323 1.00 91.19 122 ASP A O 1
ATOM 944 N N . GLY A 1 123 ? 0.651 -19.904 -4.188 1.00 85.69 123 GLY A N 1
ATOM 945 C CA . GLY A 1 123 ? -0.540 -19.811 -3.334 1.00 85.69 123 GLY A CA 1
ATOM 946 C C . GLY A 1 123 ? -0.243 -19.655 -1.838 1.00 85.69 123 GLY A C 1
ATOM 947 O O . GLY A 1 123 ? -1.093 -19.955 -0.999 1.00 85.69 123 GLY A O 1
ATOM 948 N N . LYS A 1 124 ? 0.973 -19.233 -1.473 1.00 86.12 124 LYS A N 1
ATOM 949 C CA . LYS A 1 124 ? 1.404 -19.062 -0.072 1.00 86.12 124 LYS A CA 1
ATOM 950 C C . LYS A 1 124 ? 0.897 -17.765 0.546 1.00 86.12 124 LYS A C 1
ATOM 952 O O . LYS A 1 124 ? 0.812 -17.676 1.770 1.00 86.12 124 LYS A O 1
ATOM 957 N N . ILE A 1 125 ? 0.585 -16.777 -0.286 1.00 81.31 125 ILE A N 1
ATOM 958 C CA . ILE A 1 125 ? -0.003 -15.495 0.102 1.00 81.31 125 ILE A CA 1
ATOM 959 C C . ILE A 1 125 ? -1.093 -15.100 -0.900 1.00 81.31 125 ILE A C 1
ATOM 961 O O . ILE A 1 125 ? -1.135 -15.608 -2.019 1.00 81.31 125 ILE A O 1
ATOM 965 N N . SER A 1 126 ? -1.977 -14.190 -0.492 1.00 79.50 126 SER A N 1
ATOM 966 C CA . SER A 1 126 ? -2.982 -13.602 -1.381 1.00 79.50 126 SER A CA 1
ATOM 967 C C . SER A 1 126 ? -2.327 -12.742 -2.461 1.00 79.50 126 SER A C 1
ATOM 969 O O . SER A 1 126 ? -1.312 -12.098 -2.205 1.00 79.50 126 SER A O 1
ATOM 971 N N . ARG A 1 127 ? -2.949 -12.689 -3.644 1.00 81.00 127 ARG A N 1
ATOM 972 C CA . ARG A 1 127 ? -2.481 -11.866 -4.764 1.00 81.00 127 ARG A CA 1
ATOM 973 C C . ARG A 1 127 ? -2.473 -10.385 -4.376 1.00 81.00 127 ARG A C 1
ATOM 975 O O . ARG A 1 127 ? -3.512 -9.836 -4.008 1.00 81.00 127 ARG A O 1
ATOM 982 N N . SER A 1 128 ? -1.316 -9.748 -4.469 1.00 80.94 128 SER A N 1
ATOM 983 C CA . SER A 1 128 ? -1.107 -8.343 -4.134 1.00 80.94 128 SER A CA 1
ATOM 984 C C . SER A 1 128 ? -1.474 -7.451 -5.319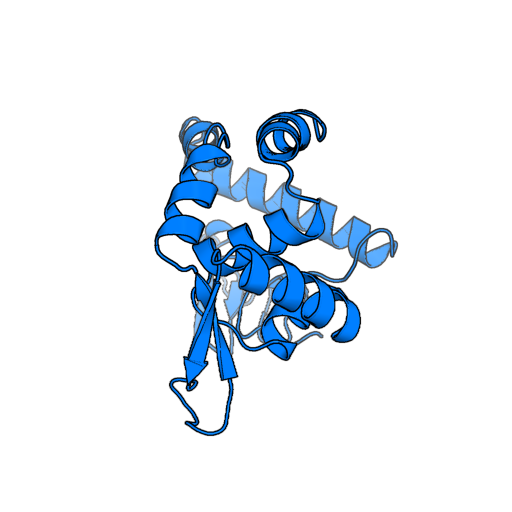 1.00 80.94 128 SER A C 1
ATOM 986 O O . SER A 1 128 ? -1.411 -7.856 -6.487 1.00 80.94 128 SER A O 1
ATOM 988 N N . ARG A 1 129 ? -1.818 -6.193 -5.029 1.00 86.81 129 ARG A N 1
ATOM 989 C CA . ARG A 1 129 ? -2.203 -5.170 -6.018 1.00 86.81 129 ARG A CA 1
ATOM 990 C C . ARG A 1 129 ? -0.986 -4.533 -6.701 1.00 86.81 129 ARG A C 1
ATOM 992 O O . ARG A 1 129 ? -0.865 -3.310 -6.800 1.00 86.81 129 ARG A O 1
ATOM 999 N N . MET A 1 130 ? -0.056 -5.370 -7.154 1.00 90.62 130 MET A N 1
ATOM 1000 C CA . MET A 1 130 ? 1.203 -4.937 -7.754 1.00 90.62 130 MET A CA 1
ATOM 1001 C C . MET A 1 130 ? 1.051 -4.610 -9.238 1.00 90.62 130 MET A C 1
ATOM 1003 O O . MET A 1 130 ? 0.228 -5.198 -9.939 1.00 90.62 130 MET A O 1
ATOM 1007 N N . CYS A 1 131 ? 1.931 -3.757 -9.766 1.00 92.38 131 CYS A N 1
ATOM 1008 C CA . CYS A 1 131 ? 2.018 -3.521 -11.209 1.00 92.38 131 CYS A CA 1
ATOM 1009 C C . CYS A 1 131 ? 2.132 -4.832 -12.009 1.00 92.38 131 CYS A C 1
ATOM 1011 O O . CYS A 1 131 ? 1.445 -4.990 -13.010 1.00 92.38 131 CYS A O 1
ATOM 1013 N N . LEU A 1 132 ? 2.911 -5.818 -11.553 1.00 88.88 132 LEU A N 1
ATOM 1014 C CA . LEU A 1 132 ? 3.111 -7.067 -12.302 1.00 88.88 132 LEU A CA 1
ATOM 1015 C C . LEU A 1 132 ? 1.824 -7.889 -12.489 1.00 88.88 132 LEU A C 1
ATOM 1017 O O . LEU A 1 132 ? 1.662 -8.529 -13.534 1.00 88.88 132 LEU A O 1
ATOM 1021 N N . SER A 1 133 ? 0.899 -7.824 -11.529 1.00 88.88 133 SER A N 1
ATOM 1022 C CA . SER A 1 133 ? -0.402 -8.499 -11.568 1.00 88.88 133 SER A CA 1
ATOM 1023 C C . SER A 1 133 ? -1.524 -7.621 -12.148 1.00 88.88 133 SER A C 1
ATOM 1025 O O . SER A 1 133 ? -2.668 -8.068 -12.188 1.00 88.88 133 SER A O 1
ATOM 1027 N N . CYS A 1 134 ? -1.220 -6.397 -12.604 1.00 93.88 134 CYS A N 1
ATOM 1028 C CA . CYS A 1 134 ? -2.197 -5.409 -13.075 1.00 93.88 134 CYS A CA 1
ATOM 1029 C C . CYS A 1 134 ? -2.453 -5.480 -14.591 1.00 93.88 134 CYS A C 1
ATOM 1031 O O . CYS A 1 134 ? -1.504 -5.486 -15.376 1.00 93.88 134 CYS A O 1
ATOM 1033 N N . MET A 1 135 ? -3.714 -5.428 -15.028 1.00 95.56 135 MET A N 1
ATOM 1034 C CA . MET A 1 135 ? -4.112 -5.456 -16.443 1.00 95.56 135 MET A CA 1
ATOM 1035 C C . MET A 1 135 ? -3.538 -4.284 -17.255 1.00 95.56 135 MET A C 1
ATOM 1037 O O . MET A 1 135 ? -3.297 -4.417 -18.452 1.00 95.56 135 MET A O 1
ATOM 1041 N N . TYR A 1 136 ? -3.303 -3.134 -16.614 1.00 96.44 136 TYR A N 1
ATOM 1042 C CA . TYR A 1 136 ? -2.789 -1.932 -17.277 1.00 96.44 136 TYR A CA 1
ATOM 1043 C C . TYR A 1 136 ? -1.272 -1.949 -17.478 1.00 96.44 136 TYR A C 1
ATOM 1045 O O . TYR A 1 136 ? -0.747 -1.113 -18.215 1.00 96.44 136 TYR A O 1
ATOM 1053 N N . PHE A 1 137 ? -0.554 -2.850 -16.809 1.00 96.56 137 PHE A N 1
ATOM 1054 C CA . PHE A 1 137 ? 0.901 -2.876 -16.830 1.00 96.56 137 PHE A CA 1
ATOM 1055 C C . PHE A 1 137 ? 1.442 -3.677 -18.013 1.00 96.56 137 PHE A C 1
ATOM 1057 O O . PHE A 1 137 ? 1.138 -4.863 -18.177 1.00 96.56 137 PHE A O 1
ATOM 1064 N N . VAL A 1 138 ? 2.327 -3.042 -18.780 1.00 96.44 138 VAL A N 1
ATOM 1065 C CA . VAL A 1 138 ? 3.063 -3.654 -19.887 1.00 96.44 138 VAL A CA 1
ATOM 1066 C C . VAL A 1 138 ? 4.549 -3.640 -19.553 1.00 96.44 138 VAL A C 1
ATOM 1068 O O . VAL A 1 138 ? 5.152 -2.579 -19.377 1.00 96.44 138 VAL A O 1
ATOM 1071 N N . LYS A 1 139 ? 5.135 -4.833 -19.466 1.00 93.88 139 LYS A N 1
ATOM 1072 C CA . LYS A 1 139 ? 6.569 -5.010 -19.241 1.00 93.88 139 LYS A CA 1
ATOM 1073 C C . LYS A 1 139 ? 7.335 -4.726 -20.538 1.00 93.88 139 LYS A C 1
ATOM 1075 O O . LYS A 1 139 ? 6.855 -5.079 -21.608 1.00 93.88 139 LYS A O 1
ATOM 1080 N N . ASP A 1 140 ? 8.509 -4.113 -20.408 1.00 94.69 140 ASP A N 1
ATOM 1081 C CA . ASP A 1 140 ? 9.495 -3.890 -21.480 1.00 94.69 140 ASP A CA 1
ATOM 1082 C C . ASP A 1 140 ? 8.904 -3.324 -22.794 1.00 94.69 140 ASP A C 1
ATOM 1084 O O . ASP A 1 140 ? 9.276 -3.733 -23.891 1.00 94.69 140 ASP A O 1
ATOM 1088 N N . LYS A 1 141 ? 7.954 -2.382 -22.686 1.00 96.31 141 LYS A N 1
ATOM 1089 C CA . LYS A 1 141 ? 7.310 -1.707 -23.827 1.00 96.31 141 LYS A CA 1
ATOM 1090 C C . LYS A 1 141 ? 8.255 -0.731 -24.536 1.00 96.31 141 LYS A C 1
ATOM 1092 O O . LYS A 1 141 ? 8.109 -0.517 -25.737 1.00 96.31 141 LYS A O 1
ATOM 1097 N N . HIS A 1 142 ? 9.173 -0.105 -23.800 1.00 94.94 142 HIS A N 1
ATOM 1098 C CA . HIS A 1 142 ? 10.045 0.958 -24.309 1.00 94.94 142 HIS A CA 1
ATOM 1099 C C . HIS A 1 142 ? 11.484 0.476 -24.461 1.00 94.94 142 HIS A C 1
ATOM 1101 O O . HIS A 1 142 ? 11.969 -0.327 -23.670 1.00 94.94 142 HIS A O 1
ATOM 1107 N N . MET A 1 143 ? 12.182 1.020 -25.462 1.00 93.38 143 MET A N 1
ATOM 1108 C CA . MET A 1 143 ? 13.612 0.756 -25.684 1.00 93.38 143 MET A CA 1
ATOM 1109 C C . MET A 1 143 ? 14.515 1.495 -24.685 1.00 93.38 143 MET A C 1
ATOM 1111 O O . MET A 1 143 ? 15.684 1.141 -24.533 1.00 93.38 143 MET A O 1
ATOM 1115 N N . ASP A 1 144 ? 13.985 2.520 -24.008 1.00 93.75 144 ASP A N 1
ATOM 1116 C CA . ASP A 1 144 ? 14.678 3.204 -22.919 1.00 93.75 144 ASP A CA 1
ATOM 1117 C C . ASP A 1 144 ? 14.880 2.243 -21.741 1.00 93.75 144 ASP A C 1
ATOM 1119 O O . ASP A 1 144 ? 13.925 1.794 -21.110 1.00 93.75 144 ASP A O 1
ATOM 1123 N N . LYS A 1 145 ? 16.145 1.954 -21.427 1.00 89.81 145 LYS A N 1
ATOM 1124 C CA . LYS A 1 145 ? 16.519 1.060 -20.327 1.00 89.81 145 LYS A CA 1
ATOM 1125 C C . LYS A 1 145 ? 16.219 1.644 -18.946 1.00 89.81 145 LYS A C 1
ATOM 1127 O O . LYS A 1 145 ? 16.130 0.868 -18.000 1.00 89.81 145 LYS A O 1
ATOM 1132 N N . GLN A 1 146 ? 16.086 2.965 -18.813 1.00 89.94 146 GLN A N 1
ATOM 1133 C CA . GLN A 1 146 ? 15.740 3.593 -17.535 1.00 89.94 146 GLN A CA 1
ATOM 1134 C C . GLN A 1 146 ? 14.247 3.442 -17.237 1.00 89.94 146 GLN A C 1
ATOM 1136 O O . GLN A 1 146 ? 13.880 3.154 -16.100 1.00 89.94 146 GLN A O 1
ATOM 1141 N N . ASN A 1 147 ? 13.396 3.556 -18.262 1.00 94.31 147 ASN A N 1
ATOM 1142 C CA . ASN A 1 147 ? 11.942 3.451 -18.135 1.00 94.31 147 ASN A CA 1
ATOM 1143 C C . ASN A 1 147 ? 11.342 2.417 -19.105 1.00 94.31 147 ASN A C 1
ATOM 1145 O O . ASN A 1 147 ? 10.502 2.761 -19.944 1.00 94.31 147 ASN A O 1
ATOM 1149 N N . PRO A 1 148 ? 11.749 1.139 -19.012 1.00 95.44 148 PRO A N 1
ATOM 1150 C CA . PRO A 1 148 ? 11.388 0.136 -20.008 1.00 95.44 148 PRO A CA 1
ATOM 1151 C C . PRO A 1 148 ? 9.908 -0.254 -19.933 1.00 95.44 148 PRO A C 1
ATOM 1153 O O . PRO A 1 148 ? 9.349 -0.767 -20.899 1.00 95.44 148 PRO A O 1
ATOM 1156 N N . HIS A 1 149 ? 9.240 -0.044 -18.799 1.00 96.31 149 HIS A N 1
ATOM 1157 C CA . HIS A 1 149 ? 7.872 -0.503 -18.573 1.00 96.31 149 HIS A CA 1
ATOM 1158 C C . HIS A 1 149 ? 6.841 0.588 -18.866 1.00 96.31 149 HIS A C 1
ATOM 1160 O O . HIS A 1 149 ? 7.177 1.748 -19.081 1.00 96.31 149 HIS A O 1
ATOM 1166 N N . HIS A 1 150 ? 5.555 0.240 -18.874 1.00 97.50 150 HIS A N 1
ATOM 1167 C CA . HIS A 1 150 ? 4.495 1.210 -19.128 1.00 97.50 150 HIS A CA 1
ATOM 1168 C C . HIS A 1 150 ? 3.215 0.890 -18.364 1.00 97.50 150 HIS A C 1
ATOM 1170 O O . HIS A 1 150 ? 2.824 -0.271 -18.242 1.00 97.50 150 HIS A O 1
ATOM 1176 N N . CYS A 1 151 ? 2.526 1.933 -17.906 1.00 97.38 151 CYS A N 1
ATOM 1177 C CA . CYS A 1 151 ? 1.158 1.834 -17.409 1.00 97.38 151 CYS A CA 1
ATOM 1178 C C . CYS A 1 151 ? 0.203 2.432 -18.442 1.00 97.38 151 CYS A C 1
ATOM 1180 O O . CYS A 1 151 ? 0.261 3.632 -18.696 1.00 97.38 151 CYS A O 1
ATOM 1182 N N . ASN A 1 152 ? -0.685 1.612 -19.009 1.00 97.50 152 ASN A N 1
ATOM 1183 C CA . ASN A 1 152 ? -1.679 2.057 -19.990 1.00 97.50 152 ASN A CA 1
ATOM 1184 C C . ASN A 1 152 ? -2.740 2.991 -19.376 1.00 97.50 152 ASN A C 1
ATOM 1186 O O . ASN A 1 152 ? -3.264 3.836 -20.088 1.00 97.50 152 ASN A O 1
ATOM 1190 N N . LEU A 1 153 ? -3.033 2.886 -18.072 1.00 96.50 153 LEU A N 1
ATOM 1191 C CA . LEU A 1 153 ? -3.991 3.776 -17.401 1.00 96.50 153 LEU A CA 1
ATOM 1192 C C . LEU A 1 153 ? -3.452 5.211 -17.307 1.00 96.50 153 LEU A C 1
ATOM 1194 O O . LEU A 1 153 ? -4.102 6.154 -17.738 1.00 96.50 153 LEU A O 1
ATOM 1198 N N . MET A 1 154 ? -2.231 5.367 -16.788 1.00 94.69 154 MET A N 1
ATOM 1199 C CA . MET A 1 154 ? -1.562 6.673 -16.700 1.00 94.69 154 MET A CA 1
ATOM 1200 C C . MET A 1 154 ? -0.936 7.116 -18.029 1.00 94.69 154 MET A C 1
ATOM 1202 O O . MET A 1 154 ? -0.424 8.227 -18.120 1.00 94.69 154 MET A O 1
ATOM 1206 N N . SER A 1 155 ? -0.908 6.232 -19.031 1.00 96.06 155 SER A N 1
ATOM 1207 C CA . SER A 1 155 ? -0.242 6.438 -20.321 1.00 96.06 155 SER A CA 1
ATOM 1208 C C . SER A 1 155 ? 1.215 6.910 -20.198 1.00 96.06 155 SER A C 1
ATOM 1210 O O . SER A 1 155 ? 1.670 7.746 -20.975 1.00 96.06 155 SER A O 1
ATOM 1212 N N . LYS A 1 156 ? 1.976 6.371 -19.232 1.00 95.81 156 LYS A N 1
ATOM 1213 C CA . LYS A 1 156 ? 3.353 6.817 -18.947 1.00 95.81 156 LYS A CA 1
ATOM 1214 C C . LYS A 1 156 ? 4.370 5.673 -18.885 1.00 95.81 156 LYS A C 1
ATOM 1216 O O . LYS A 1 156 ? 4.004 4.563 -18.476 1.00 95.81 156 LYS A O 1
ATOM 1221 N N . PRO A 1 157 ? 5.627 5.905 -19.314 1.00 97.06 157 PRO A N 1
ATOM 1222 C CA . PRO A 1 157 ? 6.717 4.965 -19.085 1.00 97.06 157 PRO A CA 1
ATOM 1223 C C . PRO A 1 157 ? 7.039 4.874 -17.582 1.00 97.06 157 PRO A C 1
ATOM 1225 O O . PRO A 1 157 ? 6.757 5.806 -16.828 1.00 97.06 157 PRO A O 1
ATOM 1228 N N . LEU A 1 158 ? 7.565 3.731 -17.146 1.00 96.12 158 LEU A N 1
ATOM 1229 C CA . LEU A 1 158 ? 7.876 3.428 -15.749 1.00 96.12 158 LEU A CA 1
ATOM 1230 C C . LEU A 1 158 ? 9.259 2.780 -15.647 1.00 96.12 158 LEU A C 1
ATOM 1232 O O . LEU A 1 158 ? 9.559 1.828 -16.379 1.00 96.12 158 LEU A O 1
ATOM 1236 N N . SER A 1 159 ? 10.058 3.252 -14.696 1.00 94.31 159 SER A N 1
ATOM 1237 C CA . SER A 1 159 ? 11.239 2.552 -14.195 1.00 94.31 159 SER A CA 1
ATOM 1238 C C . SER A 1 159 ? 10.845 1.452 -13.198 1.00 94.31 159 SER A C 1
ATOM 1240 O O . SER A 1 159 ? 9.680 1.323 -12.809 1.00 94.31 159 SER A O 1
ATOM 1242 N N . ILE A 1 160 ? 11.820 0.660 -12.740 1.00 91.19 160 ILE A N 1
ATOM 1243 C CA . ILE A 1 160 ? 11.604 -0.298 -11.641 1.00 91.19 160 ILE A CA 1
ATOM 1244 C C . ILE A 1 160 ? 11.196 0.434 -10.352 1.00 91.19 160 ILE A C 1
ATOM 1246 O O . ILE A 1 160 ? 10.309 -0.039 -9.645 1.00 91.19 160 ILE A O 1
ATOM 1250 N N . GLY A 1 161 ? 11.790 1.600 -10.075 1.00 89.50 161 GLY A N 1
ATOM 1251 C CA . GLY A 1 161 ? 11.470 2.418 -8.900 1.00 89.50 161 GLY A CA 1
ATOM 1252 C C . GLY A 1 161 ? 10.045 2.982 -8.909 1.00 89.50 161 GLY A C 1
ATOM 1253 O O . GLY A 1 161 ? 9.487 3.258 -7.852 1.00 89.50 161 GLY A O 1
ATOM 1254 N N . ASP A 1 162 ? 9.419 3.092 -10.085 1.00 92.38 162 ASP A N 1
ATOM 1255 C CA . ASP A 1 162 ? 8.034 3.555 -10.219 1.00 92.38 162 ASP A CA 1
ATOM 1256 C C . ASP A 1 162 ? 6.990 2.447 -9.996 1.00 92.38 162 ASP A C 1
ATOM 1258 O O . ASP A 1 162 ? 5.782 2.723 -9.960 1.00 92.38 162 ASP A O 1
ATOM 1262 N N . LEU A 1 163 ? 7.418 1.183 -9.884 1.00 92.38 163 LEU A N 1
ATOM 1263 C CA . LEU A 1 163 ? 6.504 0.058 -9.721 1.00 92.38 163 LEU A CA 1
ATOM 1264 C C . LEU A 1 163 ? 5.815 0.112 -8.358 1.00 92.38 163 LEU A C 1
ATOM 1266 O O . LEU A 1 163 ? 6.433 0.156 -7.297 1.00 92.38 163 LEU A O 1
ATOM 1270 N N . ARG A 1 164 ? 4.486 0.048 -8.387 1.00 90.06 164 ARG A N 1
ATOM 1271 C CA . ARG A 1 164 ? 3.657 0.016 -7.185 1.00 90.06 164 ARG A CA 1
ATOM 1272 C C . ARG A 1 164 ? 3.478 -1.426 -6.730 1.00 90.06 164 ARG A C 1
ATOM 1274 O O . ARG A 1 164 ? 3.068 -2.273 -7.524 1.00 90.06 164 ARG A O 1
ATOM 1281 N N . MET A 1 165 ? 3.724 -1.683 -5.446 1.00 84.62 165 MET A N 1
ATOM 1282 C CA . MET A 1 165 ? 3.346 -2.948 -4.803 1.00 84.62 165 MET A CA 1
ATOM 1283 C C . MET A 1 165 ? 1.888 -2.952 -4.312 1.00 84.62 165 MET A C 1
ATOM 1285 O O . MET A 1 165 ? 1.318 -4.012 -4.075 1.00 84.62 165 MET A O 1
ATOM 1289 N N . ASP A 1 166 ? 1.282 -1.769 -4.180 1.00 85.25 166 ASP A N 1
ATOM 1290 C CA . ASP A 1 166 ? -0.092 -1.619 -3.708 1.00 85.25 166 ASP A CA 1
ATOM 1291 C C . ASP A 1 166 ? -0.806 -0.440 -4.399 1.00 85.25 166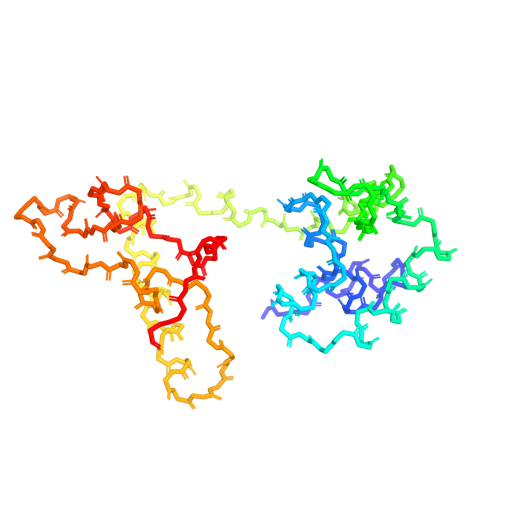 ASP A C 1
ATOM 1293 O O . ASP A 1 166 ? -0.958 0.652 -3.837 1.00 85.25 166 ASP A O 1
ATOM 1297 N N . CYS A 1 167 ? -1.169 -0.645 -5.668 1.00 88.75 167 CYS A N 1
ATOM 1298 C CA . CYS A 1 167 ? -1.822 0.341 -6.534 1.00 88.75 167 CYS A CA 1
ATOM 1299 C C . CYS A 1 167 ? -3.340 0.396 -6.286 1.00 88.75 167 CYS A C 1
ATOM 1301 O O . CYS A 1 167 ? -3.997 -0.641 -6.212 1.00 88.75 167 CYS A O 1
ATOM 1303 N N . GLU A 1 168 ? -3.897 1.605 -6.172 1.00 85.56 168 GLU A N 1
ATOM 1304 C CA . GLU A 1 168 ? -5.336 1.820 -5.937 1.00 85.56 168 GLU A CA 1
ATOM 1305 C C . GLU A 1 168 ? -6.178 1.465 -7.161 1.00 85.56 168 GLU A C 1
ATOM 1307 O O . GLU A 1 168 ? -7.207 0.812 -7.026 1.00 85.56 168 GLU A O 1
ATOM 1312 N N . ASP A 1 169 ? -5.676 1.789 -8.352 1.00 90.56 169 ASP A N 1
ATOM 1313 C CA . ASP A 1 169 ? -6.329 1.503 -9.632 1.00 90.56 169 ASP A CA 1
ATOM 1314 C C . ASP A 1 169 ? -6.001 0.105 -10.179 1.00 90.56 169 ASP A C 1
ATOM 1316 O O . ASP A 1 169 ? -6.152 -0.171 -11.374 1.00 90.56 169 ASP A O 1
ATOM 1320 N N . HIS A 1 170 ? -5.472 -0.783 -9.333 1.00 92.62 170 HIS A N 1
ATOM 1321 C CA . HIS A 1 170 ? -5.113 -2.133 -9.747 1.00 92.62 170 HIS A CA 1
ATOM 1322 C C . HIS A 1 170 ? -6.341 -2.902 -10.230 1.00 92.62 170 HIS A C 1
ATOM 1324 O O . HIS A 1 170 ? -7.360 -2.981 -9.547 1.00 92.62 170 HIS A O 1
ATOM 1330 N N . VAL A 1 171 ? -6.200 -3.543 -11.389 1.00 91.31 171 VAL A N 1
ATOM 1331 C CA . VAL A 1 171 ? -7.153 -4.543 -11.868 1.00 91.31 171 VAL A CA 1
ATOM 1332 C C . VAL A 1 171 ? -6.385 -5.819 -12.148 1.00 91.31 171 VAL A C 1
ATOM 1334 O O . VAL A 1 171 ? -5.419 -5.800 -12.904 1.00 91.31 171 VAL A O 1
ATOM 1337 N N . SER A 1 172 ? -6.795 -6.925 -11.532 1.00 88.19 172 SER A N 1
ATOM 1338 C CA . SER A 1 172 ? -6.110 -8.211 -11.692 1.00 88.19 172 SER A CA 1
ATOM 1339 C C . SER A 1 172 ? -6.139 -8.695 -13.144 1.00 88.19 172 SER A C 1
ATOM 1341 O O . SER A 1 172 ? -7.180 -8.623 -13.793 1.00 88.19 172 SER A O 1
ATOM 1343 N N . LYS A 1 173 ? -4.996 -9.200 -13.622 1.00 86.38 173 LYS A N 1
ATOM 1344 C CA . LYS A 1 173 ? -4.890 -9.988 -14.861 1.00 86.38 173 LYS A CA 1
ATOM 1345 C C . LYS A 1 173 ? -5.606 -11.328 -14.757 1.00 86.38 173 LYS A C 1
ATOM 1347 O O . LYS A 1 173 ? -5.538 -11.928 -13.654 1.00 86.38 173 LYS A O 1
#

Solvent-accessible surface area (backbone atoms only — not comparable to full-atom values): 9817 Å² total; per-residue (Å²): 139,79,64,67,69,53,56,56,33,48,75,70,71,48,51,76,68,50,49,54,51,52,53,47,30,71,74,70,40,66,38,33,64,67,52,49,12,62,76,72,74,49,54,56,68,63,42,51,56,44,50,55,53,37,42,75,68,52,32,36,40,82,41,66,28,94,93,41,75,88,39,63,19,41,30,63,25,69,64,26,50,56,51,47,62,71,54,57,73,57,77,48,62,70,64,62,50,63,80,43,54,75,66,54,48,25,52,50,49,54,51,50,54,55,52,51,51,50,36,31,76,72,64,76,45,79,82,63,41,21,43,91,45,18,64,48,45,40,77,70,72,40,90,49,83,73,34,20,24,31,33,63,80,81,69,40,72,28,33,72,72,67,57,41,66,73,41,88,86,51,43,78,105

Foldseek 3Di:
DPPPLCVQVVVVVDDPLLLVLLVCCVVPNWDALVRSCVVVVHDSVVSVVSLVVCVVVVQWDWAQDPVGSVTTIIHGDPVVVVVNVRSPPPPPVVVVCVVDDPVVSLVVLVVVVVVVVVCVVVVVDPDFLKLVQAPQKDAQCDPPQQFRIAGNVVRDTHGSSRIDRHDPPGDGD

pLDDT: mean 85.24, std 13.25, range [35.88, 97.5]

Mean predicted aligned error: 9.02 Å

Sequence (173 aa):
MKQDKWQGAQKLGLKPNQMQLLELLQSRGPLSLKGIAHHLGVTPPTVSDTVATLSKRLLINKIQGQDDSRRVEISLSDSGRDLCAQFHTVTDITDMVQCLSAQEQAELLGLVIRIVSRLEDDGKISRSRMCLSCMYFVKDKHMDKQNPHHCNLMSKPLSIGDLRMDCEDHVSK

Radius of gyration: 18.49 Å; Cα contacts (8 Å, |Δi|>4): 210; chains: 1; bounding box: 47×33×52 Å

Secondary structure (DSSP, 8-state):
--SHHHHHHHTTT--HHHHHHHHHHHHH-SEEHHHHHHHHT--HHHHHHHHHHHHHTT-EEEEE-SS-TTSEEEEE-HHHHHHHHHH-----HHHHHTTS-HHHHHHHHHHHHHHHHHHHHTTSSPPP--GGGBTTEETT-SS-SSS-EEETTTTEEE-STT--SS-TT--B-